Protein AF-A0A7S0N7Y5-F1 (afdb_monomer_lite)

Organism: NCBI:txid233186

Foldseek 3Di:
DVVVLVVLLVLEDLVLDDDDQPPLVPLALDDDCPVVVVSLCVQCVVVVVDCPDPDPNSHVSNHSSNNSVSSNVVNNVSSVVSVVVVVVVVVVVPDDPDDPPPPPPPPDDD

InterPro domains:
  IPR000905 Gcp-like domain [PF00814] (1-87)
  IPR000905 Gcp-like domain [PTHR11735] (1-88)

Structure (mmCIF, N/CA/C/O backbone):
data_AF-A0A7S0N7Y5-F1
#
_entry.id   AF-A0A7S0N7Y5-F1
#
loop_
_atom_site.group_PDB
_atom_site.id
_atom_site.type_symbol
_atom_site.label_atom_id
_atom_site.label_alt_id
_atom_site.label_comp_id
_atom_site.label_asym_id
_atom_site.label_entity_id
_atom_site.label_seq_id
_atom_site.pdbx_PDB_ins_code
_atom_site.Cartn_x
_atom_site.Cartn_y
_atom_site.Cartn_z
_atom_site.occupancy
_atom_site.B_iso_or_equiv
_atom_site.auth_seq_id
_atom_site.auth_comp_id
_atom_site.auth_asym_id
_atom_site.auth_atom_id
_atom_site.pdbx_PDB_model_num
ATOM 1 N N . GLY A 1 1 ? -4.761 4.282 -14.747 1.00 82.56 1 GLY A N 1
ATOM 2 C CA . GLY A 1 1 ? -5.935 4.259 -13.840 1.00 82.56 1 GLY A CA 1
ATOM 3 C C . GLY A 1 1 ? -6.032 2.915 -13.135 1.00 82.56 1 GLY A C 1
ATOM 4 O O . GLY A 1 1 ? -5.195 2.068 -13.415 1.00 82.56 1 GLY A O 1
ATOM 5 N N . GLY A 1 2 ? -7.019 2.713 -12.251 1.00 91.44 2 GLY A N 1
ATOM 6 C CA . GLY A 1 2 ? -7.138 1.516 -11.393 1.00 91.44 2 GLY A CA 1
ATOM 7 C C . GLY A 1 2 ? -6.974 0.169 -12.118 1.00 91.44 2 GLY A C 1
ATOM 8 O O . GLY A 1 2 ? -6.032 -0.548 -11.796 1.00 91.44 2 GLY A O 1
ATOM 9 N N . PRO A 1 3 ? -7.778 -0.138 -13.156 1.00 96.25 3 PRO A N 1
ATOM 10 C CA . PRO A 1 3 ? -7.672 -1.411 -13.879 1.00 96.25 3 PRO A CA 1
ATOM 11 C C . PRO A 1 3 ? -6.312 -1.639 -14.554 1.00 96.25 3 PRO A C 1
ATOM 13 O O . PRO A 1 3 ? -5.772 -2.738 -14.523 1.00 96.25 3 PRO A O 1
ATOM 16 N N . ALA A 1 4 ? -5.721 -0.589 -15.134 1.00 92.62 4 ALA A N 1
ATOM 17 C CA . ALA A 1 4 ? -4.403 -0.679 -15.766 1.00 92.62 4 ALA A CA 1
ATOM 18 C C . ALA A 1 4 ? -3.282 -0.916 -14.739 1.00 92.62 4 ALA A C 1
ATOM 20 O O . ALA A 1 4 ? -2.352 -1.672 -15.003 1.00 92.62 4 ALA A O 1
ATOM 21 N N . LEU A 1 5 ? -3.385 -0.288 -13.562 1.00 93.12 5 LEU A N 1
ATOM 22 C CA . LEU A 1 5 ? -2.449 -0.501 -12.460 1.00 93.12 5 LEU A CA 1
ATOM 23 C C . LEU A 1 5 ? -2.545 -1.938 -11.939 1.00 93.12 5 LEU A C 1
ATOM 25 O O . LEU A 1 5 ? -1.518 -2.575 -11.748 1.00 93.12 5 LEU A O 1
ATOM 29 N N . GLU A 1 6 ? -3.761 -2.453 -11.758 1.00 96.50 6 GLU A N 1
ATOM 30 C CA . GLU A 1 6 ? -3.990 -3.830 -11.316 1.00 96.50 6 GLU A CA 1
ATOM 31 C C . GLU A 1 6 ? -3.462 -4.851 -12.334 1.00 96.50 6 GLU A C 1
ATOM 33 O O . GLU A 1 6 ? -2.792 -5.815 -11.965 1.00 96.50 6 GLU A O 1
ATOM 38 N N . ALA A 1 7 ? -3.715 -4.633 -13.627 1.00 96.50 7 ALA A N 1
ATOM 39 C CA . ALA A 1 7 ? -3.198 -5.498 -14.685 1.00 96.50 7 ALA A CA 1
ATOM 40 C C . ALA A 1 7 ? -1.661 -5.556 -14.686 1.00 96.50 7 ALA A C 1
ATOM 42 O O . ALA A 1 7 ? -1.085 -6.621 -14.906 1.00 96.50 7 ALA A O 1
ATOM 43 N N . LEU A 1 8 ? -1.001 -4.427 -14.412 1.00 94.38 8 LEU A N 1
ATOM 44 C CA . LEU A 1 8 ? 0.452 -4.350 -14.282 1.00 94.38 8 LEU A CA 1
ATOM 45 C C . LEU A 1 8 ? 0.946 -5.015 -12.984 1.00 94.38 8 LEU A C 1
ATOM 47 O O . LEU A 1 8 ? 1.882 -5.807 -13.019 1.00 94.38 8 LEU A O 1
ATOM 51 N N . ALA A 1 9 ? 0.272 -4.764 -11.861 1.00 96.25 9 ALA A N 1
ATOM 52 C CA . ALA A 1 9 ? 0.579 -5.344 -10.555 1.00 96.25 9 ALA A CA 1
ATOM 53 C C . ALA A 1 9 ? 0.538 -6.880 -10.553 1.00 96.25 9 ALA A C 1
ATOM 55 O O . ALA A 1 9 ? 1.351 -7.513 -9.888 1.00 96.25 9 ALA A O 1
ATOM 56 N N . ARG A 1 10 ? -0.359 -7.498 -11.334 1.00 97.12 10 ARG A N 1
ATOM 57 C CA . ARG A 1 10 ? -0.436 -8.966 -11.480 1.00 97.12 10 ARG A CA 1
ATOM 58 C C . ARG A 1 10 ? 0.845 -9.603 -12.021 1.00 97.12 10 ARG A C 1
ATOM 60 O O . ARG A 1 10 ? 1.026 -10.804 -11.854 1.00 97.12 10 ARG A O 1
ATOM 67 N N . LYS A 1 11 ? 1.702 -8.825 -12.684 1.00 96.25 11 LYS A N 1
ATOM 68 C CA . LYS A 1 11 ? 2.977 -9.286 -13.244 1.00 96.25 11 LYS A CA 1
ATOM 69 C C . LYS A 1 11 ? 4.167 -9.058 -12.305 1.00 96.25 11 LYS A C 1
ATOM 71 O O . LYS A 1 11 ? 5.264 -9.491 -12.634 1.00 96.25 11 LYS A O 1
ATOM 76 N N . GLY A 1 12 ? 3.970 -8.344 -11.196 1.00 95.69 12 GLY A N 1
ATOM 77 C CA . GLY A 1 12 ? 5.040 -7.910 -10.301 1.00 95.69 12 GLY A CA 1
ATOM 78 C C . GLY A 1 12 ? 5.067 -8.653 -8.973 1.00 95.69 12 GLY A C 1
ATOM 79 O O . GLY A 1 12 ? 4.127 -9.349 -8.586 1.00 95.69 12 GLY A O 1
ATOM 80 N N . ASN A 1 13 ? 6.151 -8.451 -8.239 1.00 96.81 13 ASN A N 1
ATOM 81 C CA . ASN A 1 13 ? 6.326 -8.910 -6.877 1.00 96.81 13 ASN A CA 1
ATOM 82 C C . ASN A 1 13 ? 5.737 -7.880 -5.885 1.00 96.81 13 ASN A C 1
ATOM 84 O O . ASN A 1 13 ? 6.246 -6.758 -5.796 1.00 96.81 13 ASN A O 1
ATOM 88 N N . PRO A 1 14 ? 4.716 -8.236 -5.079 1.00 96.94 14 PRO A N 1
ATOM 89 C CA . PRO A 1 14 ? 4.126 -7.336 -4.080 1.00 96.94 14 PRO A CA 1
ATOM 90 C C . PRO A 1 14 ? 5.070 -6.965 -2.921 1.00 96.94 14 PRO A C 1
ATOM 92 O O . PRO A 1 14 ? 4.709 -6.126 -2.088 1.00 96.94 14 PRO A O 1
ATOM 95 N N . ASP A 1 15 ? 6.244 -7.596 -2.849 1.00 95.69 15 ASP A N 1
ATOM 96 C CA . ASP A 1 15 ? 7.331 -7.303 -1.915 1.00 95.69 15 ASP A CA 1
ATOM 97 C C . ASP A 1 15 ? 8.575 -6.694 -2.584 1.00 95.69 15 ASP A C 1
ATOM 99 O O . ASP A 1 15 ? 9.569 -6.456 -1.889 1.00 95.69 15 ASP A O 1
ATOM 103 N N . GLY A 1 16 ? 8.525 -6.427 -3.896 1.00 93.06 16 GLY A N 1
ATOM 104 C CA . GLY A 1 16 ? 9.656 -5.931 -4.687 1.00 93.06 16 GLY A CA 1
ATOM 105 C C . GLY A 1 16 ? 10.099 -4.514 -4.312 1.00 93.06 16 GLY A C 1
ATOM 106 O O . GLY A 1 16 ? 11.290 -4.213 -4.339 1.00 93.06 16 GLY A O 1
ATOM 107 N N . VAL A 1 17 ? 9.169 -3.657 -3.874 1.00 93.94 17 VAL A N 1
ATOM 108 C CA . VAL A 1 17 ? 9.471 -2.310 -3.371 1.00 93.94 17 VAL A CA 1
ATOM 109 C C . VAL A 1 17 ? 8.856 -2.117 -1.992 1.00 93.94 17 VAL A C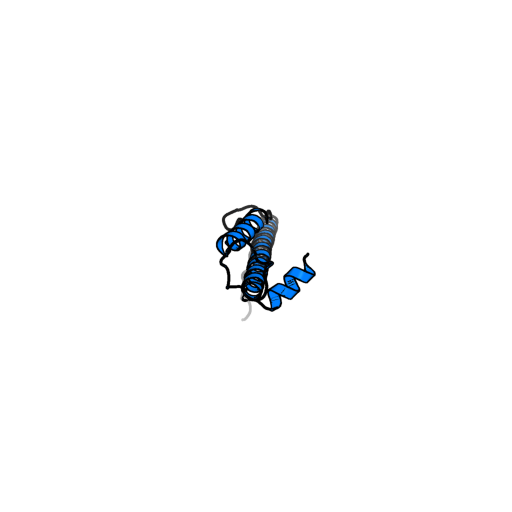 1
ATOM 111 O O . VAL A 1 17 ? 7.668 -2.336 -1.764 1.00 93.94 17 VAL A O 1
ATOM 114 N N . LYS A 1 18 ? 9.665 -1.681 -1.026 1.00 93.88 18 LYS A N 1
ATOM 115 C CA . LYS A 1 18 ? 9.198 -1.506 0.351 1.00 93.88 18 LYS A CA 1
ATOM 116 C C . LYS A 1 18 ? 8.547 -0.137 0.531 1.00 93.88 18 LYS A C 1
ATOM 118 O O . LYS A 1 18 ? 9.221 0.887 0.583 1.00 93.88 18 LYS A O 1
ATOM 123 N N . PHE A 1 19 ? 7.227 -0.140 0.696 1.00 93.88 19 PHE A N 1
ATOM 124 C CA . PHE A 1 19 ? 6.458 1.024 1.135 1.00 93.88 19 PHE A CA 1
ATOM 125 C C . PHE A 1 19 ? 5.989 0.855 2.585 1.00 93.88 19 PHE A C 1
ATOM 127 O O . PHE A 1 19 ? 5.645 -0.242 3.024 1.00 93.88 19 PHE A O 1
ATOM 134 N N . GLY A 1 20 ? 5.959 1.956 3.337 1.00 88.75 20 GLY A N 1
ATOM 135 C CA . GLY A 1 20 ? 5.386 1.979 4.682 1.00 88.75 20 GLY A CA 1
ATOM 136 C C . GLY A 1 20 ? 3.858 2.043 4.641 1.00 88.75 20 GLY A C 1
ATOM 137 O O . GLY A 1 20 ? 3.294 2.791 3.843 1.00 88.75 20 GLY A O 1
ATOM 138 N N . VAL A 1 21 ? 3.187 1.299 5.527 1.00 85.31 21 VAL A N 1
ATOM 139 C CA . VAL A 1 21 ? 1.729 1.400 5.711 1.00 85.31 21 VAL A CA 1
ATOM 140 C C . VAL A 1 21 ? 1.409 2.722 6.428 1.00 85.31 21 VAL A C 1
ATOM 142 O O . VAL A 1 21 ? 1.884 2.923 7.552 1.00 85.31 21 VAL A O 1
ATOM 145 N N . PRO A 1 22 ? 0.641 3.643 5.814 1.00 81.88 22 PRO A N 1
ATOM 146 C CA . PRO A 1 22 ? 0.321 4.932 6.419 1.00 81.88 22 PRO A CA 1
ATOM 147 C C . PRO A 1 22 ? -0.443 4.798 7.742 1.00 81.88 22 PRO A C 1
ATOM 149 O O . PRO A 1 22 ? -1.216 3.874 7.946 1.00 81.88 22 PRO A O 1
ATOM 152 N N . MET A 1 23 ? -0.274 5.773 8.639 1.00 81.88 23 MET A N 1
ATOM 153 C CA . MET A 1 23 ? -1.137 5.974 9.819 1.00 81.88 23 MET A CA 1
ATOM 154 C C . MET A 1 23 ? -1.237 4.812 10.828 1.00 81.88 23 MET A C 1
ATOM 156 O O . MET A 1 23 ? -2.068 4.886 11.730 1.00 81.88 23 MET A O 1
ATOM 160 N N . ARG A 1 24 ? -0.369 3.796 10.758 1.00 76.81 24 ARG A N 1
ATOM 161 C CA . ARG A 1 24 ? -0.436 2.588 11.605 1.00 76.81 24 ARG A CA 1
ATOM 162 C C . ARG A 1 24 ? -0.491 2.862 13.117 1.00 76.81 24 ARG A C 1
ATOM 164 O O . ARG A 1 24 ? -1.128 2.131 13.863 1.00 76.81 24 ARG A O 1
ATOM 171 N N . SER A 1 25 ? 0.129 3.949 13.581 1.00 80.56 25 SER A N 1
ATOM 172 C CA . SER A 1 25 ? 0.141 4.331 15.004 1.00 80.56 25 SER A CA 1
ATOM 173 C C . SER A 1 25 ? -1.034 5.228 15.429 1.00 80.56 25 SER A C 1
ATOM 175 O O . SER A 1 25 ? -1.100 5.654 16.582 1.00 80.56 25 SER A O 1
ATOM 177 N N . ARG A 1 26 ? -1.951 5.584 14.517 1.00 84.75 26 ARG A N 1
ATOM 178 C CA . ARG A 1 26 ? -3.042 6.536 14.786 1.00 84.75 26 ARG A CA 1
ATOM 179 C C . ARG A 1 26 ? -4.255 5.839 15.397 1.00 84.75 26 ARG A C 1
ATOM 181 O O . ARG A 1 26 ? -4.681 4.782 14.932 1.00 84.75 26 ARG A O 1
ATOM 188 N N . LYS A 1 27 ? -4.842 6.480 16.415 1.00 84.69 27 LYS A N 1
ATOM 189 C CA . LYS A 1 27 ? -6.025 5.979 17.135 1.00 84.69 27 LYS A CA 1
ATOM 190 C C . LYS A 1 27 ? -7.368 6.291 16.451 1.00 84.69 27 LYS A C 1
ATOM 192 O O . LYS A 1 27 ? -8.384 5.712 16.811 1.00 84.69 27 LYS A O 1
ATOM 197 N N . ASP A 1 28 ? -7.378 7.197 15.482 1.00 90.06 28 ASP A N 1
ATOM 198 C CA . ASP A 1 28 ? -8.550 7.477 14.639 1.00 90.06 28 ASP A CA 1
ATOM 199 C C . ASP A 1 28 ? -8.794 6.339 13.622 1.00 90.06 28 ASP A C 1
ATOM 201 O O . ASP A 1 28 ? -8.004 5.401 13.589 1.00 90.06 28 ASP A O 1
ATOM 205 N N . CYS A 1 29 ? -9.852 6.411 12.798 1.00 91.00 29 CYS A N 1
ATOM 206 C CA . CYS A 1 29 ? -10.140 5.470 11.688 1.00 91.00 29 CYS A CA 1
ATOM 207 C C . CYS A 1 29 ? -9.940 6.087 10.289 1.00 91.00 29 CYS A C 1
ATOM 209 O O . CYS A 1 29 ? -10.260 5.472 9.277 1.00 91.00 29 CYS A O 1
ATOM 211 N N . ASN A 1 30 ? -9.368 7.290 10.217 1.00 92.88 30 ASN A N 1
ATOM 212 C CA . ASN A 1 30 ? -9.142 8.032 8.978 1.00 92.88 30 ASN A CA 1
ATOM 213 C C . ASN A 1 30 ? -8.287 7.261 7.958 1.00 92.88 30 ASN A C 1
ATOM 215 O O . ASN A 1 30 ? -7.382 6.511 8.337 1.00 92.88 30 ASN A O 1
ATOM 219 N N . LEU A 1 31 ? -8.553 7.496 6.671 1.00 93.00 31 LEU A N 1
ATOM 220 C CA . LEU A 1 31 ? -7.779 6.979 5.541 1.00 93.00 31 LEU A CA 1
ATOM 221 C C . LEU A 1 31 ? -6.807 8.050 5.016 1.00 93.00 31 LEU A C 1
ATOM 223 O O . LEU A 1 31 ? -7.143 9.231 4.996 1.00 93.00 31 LEU A O 1
ATOM 227 N N . SER A 1 32 ? -5.624 7.649 4.536 1.00 92.06 32 SER A N 1
ATOM 228 C CA . SER A 1 32 ? -4.701 8.553 3.840 1.00 92.06 32 SER A CA 1
ATOM 229 C C . SER A 1 32 ? -3.841 7.809 2.826 1.00 92.06 32 SER A C 1
ATOM 231 O O . SER A 1 32 ? -3.193 6.819 3.151 1.00 92.06 32 SER A O 1
ATOM 233 N N . PHE A 1 33 ? -3.795 8.338 1.601 1.00 91.94 33 PHE A N 1
ATOM 234 C CA . PHE A 1 33 ? -3.009 7.784 0.492 1.00 91.94 33 PHE A CA 1
ATOM 235 C C . PHE A 1 33 ? -1.979 8.774 -0.069 1.00 91.94 33 PHE A C 1
ATOM 237 O O . PHE A 1 33 ? -1.177 8.406 -0.924 1.00 91.94 33 PHE A O 1
ATOM 244 N N . ALA A 1 34 ? -1.976 10.032 0.388 1.00 91.19 34 ALA A N 1
ATOM 245 C CA . ALA A 1 34 ? -1.088 11.067 -0.146 1.00 91.19 34 ALA A CA 1
ATOM 246 C C . ALA A 1 34 ? 0.394 10.726 0.085 1.00 91.19 34 ALA A C 1
ATOM 248 O O . ALA A 1 34 ? 1.189 10.785 -0.848 1.00 91.19 34 ALA A O 1
ATOM 249 N N . GLY A 1 35 ? 0.745 10.273 1.295 1.00 90.44 35 GLY A N 1
ATOM 250 C CA . GLY A 1 35 ? 2.108 9.830 1.605 1.00 90.44 35 GLY A CA 1
ATOM 251 C C . GLY A 1 35 ? 2.553 8.635 0.757 1.00 90.44 35 GLY A C 1
ATOM 252 O O . GLY A 1 35 ? 3.695 8.594 0.307 1.00 90.44 35 GLY A O 1
ATOM 253 N N . LEU A 1 36 ? 1.635 7.708 0.461 1.00 92.81 36 LEU A N 1
ATOM 254 C CA . LEU A 1 36 ? 1.917 6.546 -0.382 1.00 92.81 36 LEU A CA 1
ATOM 255 C C . LEU A 1 36 ? 2.176 6.952 -1.844 1.00 92.81 36 LEU A C 1
ATOM 257 O O . LEU A 1 36 ? 3.111 6.446 -2.455 1.00 92.81 36 LEU A O 1
ATOM 261 N N . LYS A 1 37 ? 1.427 7.925 -2.387 1.00 91.81 37 LYS A N 1
ATOM 262 C CA . LYS A 1 37 ? 1.697 8.494 -3.724 1.00 91.81 37 LYS A CA 1
ATOM 263 C C . LYS A 1 37 ? 3.087 9.131 -3.800 1.00 91.81 37 LYS A C 1
ATOM 265 O O . LYS A 1 37 ? 3.807 8.917 -4.773 1.00 91.81 37 LYS A O 1
ATOM 270 N N . THR A 1 38 ? 3.474 9.884 -2.771 1.00 92.88 38 THR A N 1
ATOM 271 C CA . THR A 1 38 ? 4.815 10.477 -2.688 1.00 92.88 38 THR A CA 1
ATOM 272 C C . THR A 1 38 ? 5.895 9.399 -2.624 1.00 92.88 38 THR A C 1
ATOM 274 O O . THR A 1 38 ? 6.875 9.492 -3.356 1.00 92.88 38 THR A O 1
ATOM 277 N N . ALA A 1 39 ? 5.701 8.351 -1.819 1.00 92.94 39 ALA A N 1
ATOM 278 C CA . ALA A 1 39 ? 6.646 7.239 -1.715 1.00 92.94 39 ALA A CA 1
ATOM 279 C C . ALA A 1 39 ? 6.837 6.507 -3.054 1.00 92.94 39 ALA A C 1
ATOM 281 O O . ALA A 1 39 ? 7.971 6.243 -3.446 1.00 92.94 39 ALA A O 1
ATOM 282 N N . VAL A 1 40 ? 5.751 6.258 -3.797 1.00 92.75 40 VAL A N 1
ATOM 283 C CA . VAL A 1 40 ? 5.818 5.692 -5.155 1.00 92.75 40 VAL A CA 1
ATOM 284 C C . VAL A 1 40 ? 6.626 6.595 -6.082 1.00 92.75 40 VAL A C 1
ATOM 286 O O . VAL A 1 40 ? 7.532 6.123 -6.761 1.00 92.75 40 VAL A O 1
ATOM 289 N N . ARG A 1 41 ? 6.351 7.906 -6.087 1.00 91.25 41 ARG A N 1
ATOM 290 C CA . ARG A 1 41 ? 7.103 8.855 -6.919 1.00 91.25 41 ARG A CA 1
ATOM 291 C C . ARG A 1 41 ? 8.596 8.852 -6.585 1.00 91.25 41 ARG A C 1
ATOM 293 O O . ARG A 1 41 ? 9.411 8.890 -7.498 1.00 91.25 41 ARG A O 1
ATOM 300 N N . LEU A 1 42 ? 8.957 8.793 -5.305 1.00 91.31 42 LEU A N 1
ATOM 301 C CA . LEU A 1 42 ? 10.356 8.717 -4.884 1.00 91.31 42 LEU A CA 1
ATOM 302 C C . LEU A 1 42 ? 11.023 7.412 -5.335 1.00 91.31 42 LEU A C 1
ATOM 304 O O . LEU A 1 42 ? 12.141 7.472 -5.835 1.00 91.31 42 LEU A O 1
ATOM 308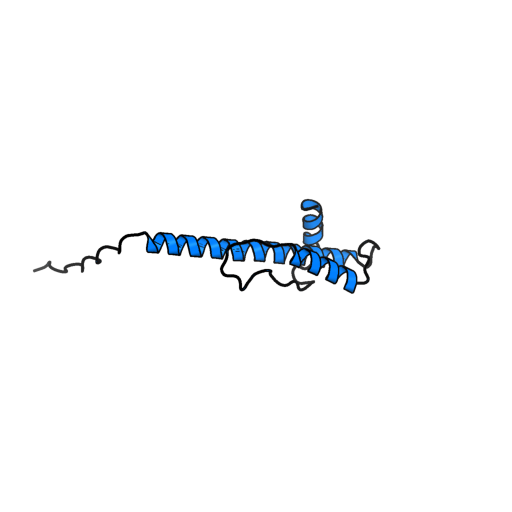 N N . ALA A 1 43 ? 10.336 6.271 -5.233 1.00 90.44 43 ALA A N 1
ATOM 309 C CA . ALA A 1 43 ? 10.851 4.991 -5.726 1.00 90.44 43 ALA A CA 1
ATOM 310 C C . ALA A 1 43 ? 11.126 5.024 -7.241 1.00 90.44 43 ALA A C 1
ATOM 312 O O . ALA A 1 43 ? 12.159 4.541 -7.693 1.00 90.44 43 ALA A O 1
ATOM 313 N N . ILE A 1 44 ? 10.246 5.668 -8.017 1.00 89.69 44 ILE A N 1
ATOM 314 C CA . ILE A 1 44 ? 10.438 5.875 -9.462 1.00 89.69 44 ILE A CA 1
ATOM 315 C C . ILE A 1 44 ? 11.678 6.733 -9.741 1.00 89.69 44 ILE A C 1
ATOM 317 O O . ILE A 1 44 ? 12.503 6.386 -10.583 1.00 89.69 44 ILE A O 1
ATOM 321 N N . LEU A 1 45 ? 11.829 7.851 -9.026 1.00 88.25 45 LEU A N 1
ATOM 322 C CA . LEU A 1 45 ? 12.969 8.753 -9.203 1.00 88.25 45 LEU A CA 1
ATOM 323 C C . LEU A 1 45 ? 14.299 8.082 -8.836 1.00 88.25 45 LEU A C 1
ATOM 325 O O . LEU A 1 45 ? 15.280 8.245 -9.556 1.00 88.25 45 LEU A O 1
ATOM 329 N N . GLN A 1 46 ? 14.324 7.295 -7.759 1.00 86.31 46 GLN A N 1
ATOM 330 C CA . GLN A 1 46 ? 15.507 6.539 -7.332 1.00 86.31 46 GLN A CA 1
ATOM 331 C C . GLN A 1 46 ? 15.943 5.490 -8.358 1.00 86.31 46 GLN A C 1
ATOM 333 O O . GLN A 1 46 ? 17.127 5.188 -8.456 1.00 86.31 46 GLN A O 1
ATOM 338 N N . ALA A 1 47 ? 15.007 4.975 -9.151 1.00 82.44 47 ALA A N 1
ATOM 339 C CA . ALA A 1 47 ? 15.279 4.001 -10.196 1.00 82.44 47 ALA A CA 1
ATOM 340 C C . ALA A 1 47 ? 15.709 4.606 -11.544 1.00 82.44 47 ALA A C 1
ATOM 342 O O . ALA A 1 47 ? 15.697 3.918 -12.562 1.00 82.44 47 ALA A O 1
ATOM 343 N N . GLY A 1 48 ? 16.076 5.890 -11.574 1.00 79.31 48 GLY A N 1
ATOM 344 C CA . GLY A 1 48 ? 16.506 6.570 -12.799 1.00 79.31 48 GLY A CA 1
ATOM 345 C C . GLY A 1 48 ? 15.416 7.404 -13.470 1.00 79.31 48 GLY A C 1
ATOM 346 O O . GLY A 1 48 ? 15.597 7.844 -14.599 1.00 79.31 48 GLY A O 1
ATOM 347 N N . GLY A 1 49 ? 14.297 7.656 -12.782 1.00 67.19 49 GLY A N 1
ATOM 348 C CA . GLY A 1 49 ? 13.331 8.701 -13.134 1.00 67.19 49 GLY A CA 1
ATOM 349 C C . GLY A 1 49 ? 12.398 8.395 -14.299 1.00 67.19 49 GLY A C 1
ATOM 350 O O . GLY A 1 49 ? 11.352 9.038 -14.385 1.00 67.19 49 GLY A O 1
ATOM 351 N N . ASP A 1 50 ? 12.718 7.405 -15.132 1.00 66.06 50 ASP A N 1
ATOM 352 C CA . ASP A 1 50 ? 11.955 7.117 -16.340 1.00 66.06 50 ASP A CA 1
ATOM 353 C C . ASP A 1 50 ? 11.546 5.642 -16.435 1.00 66.06 50 ASP A C 1
ATOM 355 O O . ASP A 1 50 ? 12.289 4.778 -16.899 1.00 66.06 50 ASP A O 1
ATOM 359 N N . LEU A 1 51 ? 10.323 5.334 -15.993 1.00 64.88 51 LEU A N 1
ATOM 360 C CA . LEU A 1 51 ? 9.719 4.009 -16.193 1.00 64.88 51 LEU A CA 1
ATOM 361 C C . LEU A 1 51 ? 9.189 3.809 -17.623 1.00 64.88 51 LEU A C 1
ATOM 363 O O . LEU A 1 51 ? 8.725 2.720 -17.952 1.00 64.88 51 LEU A O 1
ATOM 367 N N . VAL A 1 52 ? 9.217 4.853 -18.459 1.00 59.16 52 VAL A N 1
ATOM 368 C CA . VAL A 1 52 ? 8.590 4.870 -19.790 1.00 59.16 52 VAL A CA 1
ATOM 369 C C . VAL A 1 52 ? 9.528 4.339 -20.880 1.00 59.16 52 VAL A C 1
ATOM 371 O O . VAL A 1 52 ? 9.097 4.155 -22.012 1.00 59.16 52 VAL A O 1
ATOM 374 N N . SER A 1 53 ? 10.789 4.036 -20.553 1.00 54.62 53 SER A N 1
ATOM 375 C CA . SER A 1 53 ? 11.760 3.449 -21.485 1.00 54.62 53 SER A CA 1
ATOM 376 C C . SER A 1 53 ? 11.763 1.905 -21.405 1.00 54.62 53 SER A C 1
ATOM 378 O O . SER A 1 53 ? 12.381 1.346 -20.494 1.00 54.62 53 SER A O 1
ATOM 380 N N . PRO A 1 54 ? 11.081 1.174 -22.313 1.00 57.66 54 PRO A N 1
ATOM 381 C CA . PRO A 1 54 ? 11.176 -0.287 -22.399 1.00 57.66 54 PRO A CA 1
ATOM 382 C C . PRO A 1 54 ? 12.516 -0.750 -23.012 1.00 57.66 54 PRO A C 1
ATOM 384 O O . PRO A 1 54 ? 13.099 -0.008 -23.805 1.00 57.66 54 PRO A O 1
ATOM 387 N N . PRO A 1 55 ? 13.010 -1.974 -22.700 1.00 51.75 55 PRO A N 1
ATOM 388 C CA . PRO A 1 55 ? 12.399 -3.024 -21.869 1.0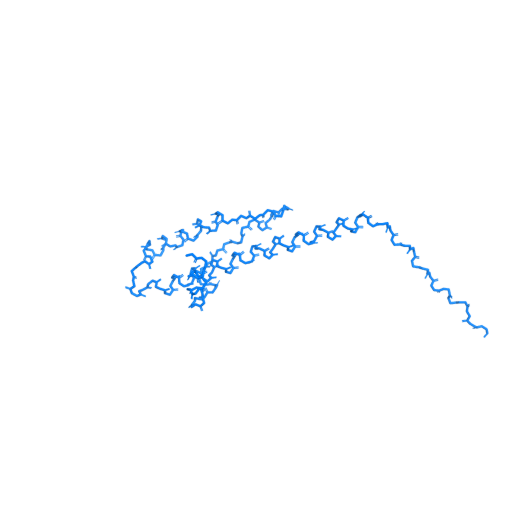0 51.75 55 PRO A CA 1
ATOM 389 C C . PRO A 1 55 ? 12.935 -3.108 -20.424 1.00 51.75 55 PRO A C 1
ATOM 391 O O . PRO A 1 55 ? 12.428 -3.901 -19.635 1.00 51.75 55 PRO A O 1
ATOM 394 N N . ALA A 1 56 ? 13.939 -2.312 -20.044 1.00 59.94 56 ALA A N 1
ATOM 395 C CA . ALA A 1 56 ? 14.639 -2.478 -18.764 1.00 59.94 56 ALA A CA 1
ATOM 396 C C . ALA A 1 56 ? 13.772 -2.179 -17.521 1.00 59.94 56 ALA A C 1
ATOM 398 O O . ALA A 1 56 ? 14.021 -2.740 -16.457 1.00 59.94 56 ALA A O 1
ATOM 399 N N . ASN A 1 57 ? 12.729 -1.350 -17.657 1.00 75.00 57 ASN A N 1
ATOM 400 C CA . ASN A 1 57 ? 11.977 -0.822 -16.512 1.00 75.00 57 ASN A CA 1
ATOM 401 C C . ASN A 1 57 ? 10.545 -1.367 -16.359 1.00 75.00 57 ASN A C 1
ATOM 403 O O . ASN A 1 57 ? 9.846 -0.966 -15.428 1.00 75.00 57 ASN A O 1
ATOM 407 N N . GLU A 1 58 ? 10.100 -2.308 -17.203 1.00 84.62 58 GLU A N 1
ATOM 408 C CA . GLU A 1 58 ? 8.739 -2.870 -17.101 1.00 84.62 58 GLU A CA 1
ATOM 409 C C . GLU A 1 58 ? 8.576 -3.769 -15.865 1.00 84.62 58 GLU A C 1
ATOM 411 O O . GLU A 1 58 ? 7.576 -3.663 -15.155 1.00 84.62 58 GLU A O 1
ATOM 416 N N . ALA A 1 59 ? 9.582 -4.594 -15.553 1.00 88.88 59 ALA A N 1
ATOM 417 C CA . ALA A 1 59 ? 9.583 -5.432 -14.351 1.00 88.88 59 ALA A CA 1
ATOM 418 C C . ALA A 1 59 ? 9.535 -4.582 -13.072 1.00 88.88 59 ALA A C 1
ATOM 420 O O . ALA A 1 59 ? 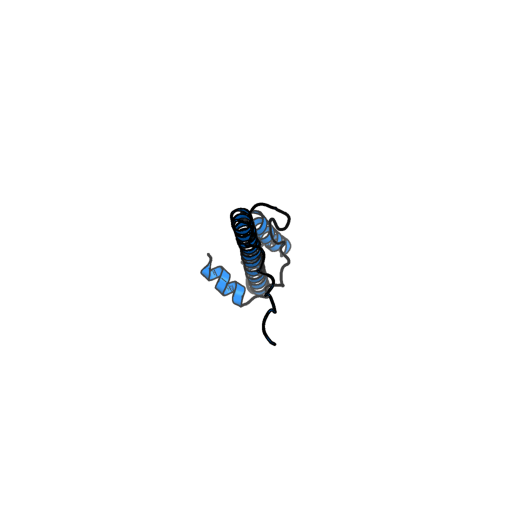8.729 -4.833 -12.179 1.00 88.88 59 ALA A O 1
ATOM 421 N N . LEU A 1 60 ? 10.327 -3.509 -13.020 1.00 90.25 60 LEU A N 1
ATOM 422 C CA . LEU A 1 60 ? 10.302 -2.588 -11.891 1.00 90.25 60 LEU A CA 1
ATOM 423 C C . LEU A 1 60 ? 8.962 -1.845 -11.784 1.00 90.25 60 LEU A C 1
ATOM 425 O O . LEU A 1 60 ? 8.435 -1.676 -10.686 1.00 90.25 60 LEU A O 1
ATOM 429 N N . ALA A 1 61 ? 8.391 -1.405 -12.906 1.00 91.19 61 ALA A N 1
ATOM 430 C CA . ALA A 1 61 ? 7.071 -0.785 -12.911 1.00 91.19 61 ALA A CA 1
ATOM 431 C C . ALA A 1 61 ? 5.992 -1.754 -12.390 1.00 91.19 61 ALA A C 1
ATOM 433 O O . ALA A 1 61 ? 5.109 -1.337 -11.634 1.00 91.19 61 ALA A O 1
ATOM 434 N N . ALA A 1 62 ? 6.090 -3.042 -12.739 1.00 94.12 62 ALA A N 1
ATOM 435 C CA . ALA A 1 62 ? 5.232 -4.098 -12.214 1.00 94.12 62 ALA A CA 1
ATOM 436 C C . ALA A 1 62 ? 5.407 -4.292 -10.702 1.00 94.12 62 ALA A C 1
ATOM 438 O O . ALA A 1 62 ? 4.410 -4.313 -9.979 1.00 94.12 62 ALA A O 1
ATOM 439 N N . ASP A 1 63 ? 6.643 -4.342 -10.204 1.00 95.12 63 ASP A N 1
ATOM 440 C CA . ASP A 1 63 ? 6.941 -4.463 -8.772 1.00 95.12 63 ASP A CA 1
ATOM 441 C C . ASP A 1 63 ? 6.448 -3.253 -7.971 1.00 95.12 63 ASP A C 1
ATOM 443 O O . ASP A 1 63 ? 5.858 -3.411 -6.899 1.00 95.12 63 ASP A O 1
ATOM 447 N N . ILE A 1 64 ? 6.624 -2.037 -8.497 1.00 94.56 64 ILE A N 1
ATOM 448 C CA . ILE A 1 64 ? 6.098 -0.805 -7.894 1.00 94.56 64 ILE A CA 1
ATOM 449 C C . ILE A 1 64 ? 4.569 -0.859 -7.832 1.00 94.56 64 ILE A C 1
ATOM 451 O O . ILE A 1 64 ? 3.994 -0.557 -6.783 1.00 94.56 64 ILE A O 1
ATOM 455 N N . ALA A 1 65 ? 3.902 -1.254 -8.921 1.00 95.19 65 ALA A N 1
ATOM 456 C CA . ALA A 1 65 ? 2.446 -1.375 -8.966 1.00 95.19 65 ALA A CA 1
ATOM 457 C C . ALA A 1 65 ? 1.929 -2.424 -7.967 1.00 95.19 65 ALA A C 1
ATOM 459 O O . ALA A 1 65 ? 1.014 -2.133 -7.191 1.00 95.19 65 ALA A O 1
ATOM 460 N N . ALA A 1 66 ? 2.552 -3.606 -7.934 1.00 97.31 66 ALA A N 1
ATOM 461 C CA . ALA A 1 66 ? 2.211 -4.696 -7.024 1.00 97.31 66 ALA A CA 1
ATOM 462 C C . ALA A 1 66 ? 2.405 -4.295 -5.559 1.00 97.31 66 ALA A C 1
ATOM 464 O O . ALA A 1 66 ? 1.511 -4.471 -4.727 1.00 97.31 66 ALA A O 1
ATOM 465 N N . SER A 1 67 ? 3.548 -3.686 -5.249 1.00 97.00 67 SER A N 1
ATOM 466 C CA . SER A 1 67 ? 3.885 -3.242 -3.898 1.00 97.00 67 SER A CA 1
ATOM 467 C C . SER A 1 67 ? 2.976 -2.104 -3.426 1.00 97.00 67 SER A C 1
ATOM 469 O O . SER A 1 67 ? 2.526 -2.098 -2.278 1.00 97.00 67 SER A O 1
ATOM 471 N N . PHE A 1 68 ? 2.639 -1.159 -4.312 1.00 96.06 68 PHE A N 1
ATOM 472 C CA . PHE A 1 68 ? 1.669 -0.101 -4.026 1.00 96.06 68 PHE A CA 1
ATOM 473 C C . PHE A 1 68 ? 0.291 -0.684 -3.700 1.00 96.06 68 PHE A C 1
ATOM 475 O O . PHE A 1 68 ? -0.298 -0.322 -2.680 1.00 96.06 68 PHE A O 1
ATOM 482 N N . GLN A 1 69 ? -0.212 -1.595 -4.539 1.00 96.81 69 GLN A N 1
ATOM 483 C CA . GLN A 1 69 ? -1.526 -2.206 -4.351 1.00 96.81 69 GLN A CA 1
ATOM 484 C C . GLN A 1 69 ? -1.586 -2.999 -3.038 1.00 96.81 69 GLN A C 1
ATOM 486 O O . GLN A 1 69 ? -2.532 -2.833 -2.269 1.00 96.81 69 GLN A O 1
ATOM 491 N N . ASN A 1 70 ? -0.545 -3.779 -2.735 1.00 97.25 70 ASN A N 1
ATOM 492 C CA . ASN A 1 70 ? -0.410 -4.521 -1.480 1.00 97.25 70 ASN A CA 1
ATOM 493 C C . ASN A 1 70 ? -0.507 -3.595 -0.255 1.00 97.25 70 ASN A C 1
ATOM 495 O O . ASN A 1 70 ? -1.282 -3.842 0.667 1.00 97.25 70 ASN A O 1
ATOM 499 N N . VAL A 1 71 ? 0.241 -2.487 -0.248 1.00 96.69 71 VAL A N 1
ATOM 500 C CA . VAL A 1 71 ? 0.233 -1.541 0.880 1.00 96.69 71 VAL A CA 1
ATOM 501 C C . VAL A 1 71 ? -1.068 -0.743 0.969 1.00 96.69 71 VAL A C 1
ATOM 503 O O . VAL A 1 71 ? -1.542 -0.489 2.076 1.00 96.69 71 VAL A O 1
ATOM 506 N N . ALA A 1 72 ? -1.684 -0.388 -0.159 1.00 95.62 72 ALA A N 1
ATOM 507 C CA . ALA A 1 72 ? -2.985 0.277 -0.173 1.00 95.62 72 ALA A CA 1
ATOM 508 C C . ALA A 1 72 ? -4.091 -0.607 0.434 1.00 95.62 72 ALA A C 1
ATOM 510 O O . ALA A 1 72 ? -4.905 -0.108 1.213 1.00 95.62 72 ALA A O 1
ATOM 511 N N . ILE A 1 73 ? -4.088 -1.909 0.126 1.00 96.00 73 ILE A N 1
ATOM 512 C CA . ILE A 1 73 ? -5.030 -2.884 0.696 1.00 96.00 73 ILE A CA 1
ATOM 513 C C . ILE A 1 73 ? -4.762 -3.075 2.190 1.00 96.00 73 ILE A C 1
ATOM 515 O O . ILE A 1 73 ? -5.683 -2.923 2.986 1.00 96.00 73 ILE A O 1
ATOM 519 N N . LYS A 1 74 ? -3.502 -3.288 2.594 1.00 95.44 74 LYS A N 1
ATOM 520 C CA . LYS A 1 74 ? -3.124 -3.413 4.015 1.00 95.44 74 LYS A CA 1
ATOM 521 C C . LYS A 1 74 ? -3.535 -2.200 4.843 1.00 95.44 74 LYS A C 1
ATOM 523 O O . LYS A 1 74 ? -3.972 -2.345 5.980 1.00 95.44 74 LYS A O 1
ATOM 528 N N . HIS A 1 75 ? -3.398 -0.998 4.278 1.00 95.19 75 HIS A N 1
ATOM 529 C CA . HIS A 1 75 ? -3.893 0.220 4.914 1.00 95.19 75 HIS A CA 1
ATOM 530 C C . HIS A 1 75 ? -5.405 0.134 5.127 1.00 95.19 75 HIS A C 1
ATOM 532 O O . HIS A 1 75 ? -5.872 0.319 6.242 1.00 95.19 75 HIS A O 1
ATOM 538 N N . LEU A 1 76 ? -6.178 -0.202 4.094 1.00 95.56 76 LEU A N 1
ATOM 539 C CA . LEU A 1 76 ? -7.630 -0.332 4.220 1.00 95.56 76 LEU A CA 1
ATOM 540 C C . LEU A 1 76 ? -8.038 -1.377 5.274 1.00 95.56 76 LEU A C 1
ATOM 542 O O . LEU A 1 76 ? -8.887 -1.088 6.115 1.00 95.56 76 LEU A O 1
ATOM 546 N N . GLU A 1 77 ? -7.408 -2.551 5.264 1.00 95.88 77 GLU A N 1
ATOM 547 C CA . GLU A 1 77 ? -7.646 -3.626 6.233 1.00 95.88 77 GLU A CA 1
ATOM 548 C C . GLU A 1 77 ? -7.394 -3.168 7.674 1.00 95.88 77 GLU A C 1
ATOM 550 O O . GLU A 1 77 ? -8.261 -3.340 8.531 1.00 95.88 77 GLU A O 1
ATOM 555 N N . ASP A 1 78 ? -6.253 -2.523 7.941 1.00 93.69 78 ASP A N 1
ATOM 556 C CA . ASP A 1 78 ? -5.895 -2.013 9.272 1.00 93.69 78 ASP A CA 1
ATOM 557 C C . ASP A 1 78 ? -6.950 -1.027 9.800 1.00 93.69 78 ASP A C 1
ATOM 559 O O . ASP A 1 78 ? -7.417 -1.122 10.941 1.00 93.69 78 ASP A O 1
ATOM 563 N N . ARG A 1 79 ? -7.395 -0.106 8.938 1.00 94.19 79 ARG A N 1
ATOM 564 C CA . ARG A 1 79 ? -8.378 0.919 9.308 1.00 94.19 79 ARG A CA 1
ATOM 565 C C . ARG A 1 79 ? -9.771 0.341 9.526 1.00 94.19 79 ARG A C 1
ATOM 567 O O . ARG A 1 79 ? -10.452 0.753 10.466 1.00 94.19 79 ARG A O 1
ATOM 574 N N . LEU A 1 80 ? -10.174 -0.638 8.719 1.00 95.62 80 LEU A N 1
ATOM 575 C CA . LEU A 1 80 ? -11.446 -1.340 8.888 1.00 95.62 80 LEU A CA 1
ATOM 576 C C . LEU A 1 80 ? -11.460 -2.203 10.154 1.00 95.62 80 LEU A C 1
ATOM 578 O O . LEU A 1 80 ? -12.425 -2.144 10.915 1.00 95.62 80 LEU A O 1
ATOM 582 N N . LEU A 1 81 ? -10.387 -2.948 10.435 1.00 94.56 81 LEU A N 1
ATOM 583 C CA . LEU A 1 81 ? -10.275 -3.755 11.655 1.00 94.56 81 LEU A CA 1
ATOM 584 C C . LEU A 1 81 ? -10.356 -2.889 12.914 1.00 94.56 81 LEU A C 1
ATOM 586 O O . LEU A 1 81 ? -11.043 -3.248 13.877 1.00 94.56 81 LEU A O 1
ATOM 590 N N . ARG A 1 82 ? -9.715 -1.716 12.899 1.00 92.50 82 ARG A N 1
ATOM 591 C CA . ARG A 1 82 ? -9.863 -0.732 13.973 1.00 92.50 82 ARG A CA 1
ATOM 592 C C . ARG A 1 82 ? -11.312 -0.272 14.122 1.00 92.50 82 ARG A C 1
ATOM 594 O O . ARG A 1 82 ? -11.815 -0.273 15.243 1.00 92.50 82 ARG A O 1
ATOM 601 N N . ALA A 1 83 ? -11.969 0.119 13.031 1.00 94.50 83 ALA A N 1
ATOM 602 C CA . ALA A 1 83 ? -13.351 0.592 13.080 1.00 94.50 83 ALA A CA 1
ATOM 603 C C . ALA A 1 83 ? -14.285 -0.468 13.684 1.00 94.50 83 ALA A C 1
ATOM 605 O O . ALA A 1 83 ? -15.027 -0.171 14.616 1.00 94.50 83 ALA A O 1
ATOM 606 N N . VAL A 1 84 ? -14.165 -1.725 13.245 1.00 96.06 84 VAL A N 1
ATOM 607 C CA . VAL A 1 84 ? -14.927 -2.854 13.805 1.00 96.06 84 VAL A CA 1
ATOM 608 C C . VAL A 1 84 ? -14.642 -3.045 15.296 1.00 96.06 84 VAL A C 1
ATOM 610 O O . VAL A 1 84 ? -15.559 -3.309 16.073 1.00 96.06 84 VAL A O 1
ATOM 613 N N . THR A 1 85 ? -13.384 -2.903 15.716 1.00 94.62 85 THR A N 1
ATOM 614 C CA . THR A 1 85 ? -12.990 -3.032 17.126 1.00 94.62 85 THR A CA 1
ATOM 615 C C . THR A 1 85 ? -13.628 -1.946 17.990 1.00 94.62 85 THR A C 1
ATOM 617 O O . THR A 1 85 ? -14.178 -2.266 19.041 1.00 94.62 85 THR A O 1
ATOM 620 N N . LEU A 1 86 ? -13.609 -0.691 17.532 1.00 92.88 86 LEU A N 1
ATOM 621 C CA . LEU A 1 86 ? -14.253 0.424 18.232 1.00 92.88 86 LEU A CA 1
ATOM 622 C C . LEU A 1 86 ? -15.768 0.221 18.321 1.00 92.88 86 LEU A C 1
ATOM 624 O O . LEU A 1 86 ? -16.319 0.288 19.413 1.00 92.88 86 LEU A O 1
ATOM 628 N N . CYS A 1 87 ? -16.428 -0.162 17.223 1.00 94.19 87 CYS A N 1
ATOM 629 C CA . CYS A 1 87 ? -17.862 -0.457 17.250 1.00 94.19 87 CYS A CA 1
ATOM 630 C C . CYS A 1 87 ? -18.211 -1.557 18.263 1.00 94.19 87 CYS A C 1
ATOM 632 O O . CYS A 1 87 ? -19.205 -1.449 18.974 1.00 94.19 87 CYS A O 1
ATOM 634 N N . ARG A 1 88 ? -17.397 -2.616 18.365 1.00 93.56 88 ARG A N 1
ATOM 635 C CA . ARG A 1 88 ? -17.612 -3.679 19.362 1.00 93.56 88 ARG A CA 1
ATOM 636 C C . ARG A 1 88 ? -17.473 -3.172 20.795 1.00 93.56 88 ARG A C 1
ATOM 638 O O . ARG A 1 88 ? -18.236 -3.607 21.651 1.00 93.56 88 ARG A O 1
ATOM 645 N N . GLN A 1 89 ? -16.518 -2.282 21.054 1.00 91.69 89 GLN A N 1
ATOM 646 C CA . GLN A 1 89 ? -16.317 -1.678 22.373 1.00 91.69 89 GLN A CA 1
ATOM 647 C C . GLN A 1 89 ? -17.490 -0.772 22.754 1.00 91.69 89 GLN A C 1
ATOM 649 O O . GLN A 1 89 ? -18.010 -0.902 23.859 1.00 91.69 89 GLN A O 1
ATOM 654 N N . ASP A 1 90 ? -17.959 0.060 21.825 1.00 92.00 90 ASP A N 1
ATOM 655 C CA . ASP A 1 90 ? -19.104 0.951 22.041 1.00 92.00 90 ASP A CA 1
ATOM 656 C C . ASP A 1 90 ? -20.400 0.158 22.281 1.00 92.00 90 ASP A C 1
ATOM 658 O O . ASP A 1 90 ? -21.187 0.471 23.177 1.00 92.00 90 ASP A O 1
ATOM 662 N N . ILE A 1 91 ? -20.609 -0.932 21.534 1.00 91.94 91 ILE A N 1
ATOM 663 C CA . ILE A 1 91 ? -21.745 -1.838 21.753 1.00 91.94 91 ILE A CA 1
ATOM 664 C C . ILE A 1 91 ? -21.641 -2.513 23.126 1.00 91.94 91 ILE A C 1
ATOM 666 O O . ILE A 1 91 ? -22.607 -2.521 23.882 1.00 91.94 91 ILE A O 1
ATOM 670 N N . ALA A 1 92 ? -20.472 -3.047 23.486 1.00 88.69 92 ALA A N 1
ATOM 671 C CA . ALA A 1 92 ? -20.271 -3.685 24.786 1.00 88.69 92 ALA A CA 1
ATOM 672 C C . ALA A 1 92 ? -20.469 -2.709 25.959 1.00 88.69 92 ALA A C 1
ATOM 674 O O . ALA A 1 92 ? -21.002 -3.107 26.989 1.00 88.69 92 ALA A O 1
ATOM 675 N N . ALA A 1 93 ? -20.076 -1.443 25.797 1.00 87.31 93 ALA A N 1
ATOM 676 C CA . ALA A 1 93 ? -20.258 -0.398 26.803 1.00 87.31 93 ALA A CA 1
ATOM 677 C C . ALA A 1 93 ? -21.712 0.094 26.925 1.00 87.31 93 ALA A C 1
ATOM 679 O O . ALA A 1 93 ? -22.089 0.610 27.974 1.00 87.31 93 ALA A O 1
ATOM 680 N N . SER A 1 94 ? -22.521 -0.048 25.871 1.00 85.56 94 SER A N 1
ATOM 681 C CA . SER A 1 94 ? -23.938 0.351 25.867 1.00 85.56 94 SER A CA 1
ATOM 682 C C . SER A 1 94 ? -24.901 -0.767 26.283 1.00 85.56 94 SER A C 1
ATOM 684 O O . SER A 1 94 ? -26.058 -0.488 26.601 1.00 85.56 94 SER A O 1
ATOM 686 N N . LEU A 1 95 ? -24.444 -2.023 26.317 1.00 80.38 95 LEU A N 1
ATOM 687 C CA . LEU A 1 95 ? -25.222 -3.151 26.825 1.00 80.38 95 LEU A CA 1
ATOM 688 C C . LEU A 1 95 ? -25.282 -3.127 28.365 1.00 80.38 95 LEU A C 1
ATOM 690 O O . LEU A 1 95 ? -24.255 -2.923 29.016 1.00 80.38 95 LEU A O 1
ATOM 694 N N . PRO A 1 96 ? -26.454 -3.385 28.979 1.00 78.81 96 PRO A N 1
ATOM 695 C CA . PRO A 1 96 ? -26.522 -3.598 30.418 1.00 78.81 96 PRO A CA 1
ATOM 696 C C . PRO A 1 96 ? -25.664 -4.816 30.806 1.00 78.81 96 PRO A C 1
ATOM 698 O O . PRO A 1 96 ? -25.533 -5.749 30.004 1.00 78.81 96 PRO A O 1
ATOM 701 N N . PRO A 1 97 ? -25.081 -4.838 32.022 1.00 76.06 97 PRO A N 1
ATOM 702 C CA . PRO A 1 97 ? -24.296 -5.978 32.475 1.00 76.06 97 PRO A CA 1
ATOM 703 C C . PRO A 1 97 ? -25.135 -7.249 32.351 1.00 76.06 97 PRO A C 1
ATOM 705 O O . PRO A 1 97 ? -26.308 -7.264 32.735 1.00 76.06 97 PRO A O 1
ATOM 708 N N . ALA A 1 98 ? -24.539 -8.305 31.789 1.00 72.94 98 ALA A N 1
ATOM 709 C CA . ALA A 1 98 ? -25.217 -9.587 31.674 1.00 72.94 98 ALA A CA 1
ATOM 710 C C . ALA A 1 98 ? -25.736 -9.992 33.063 1.00 72.94 98 ALA A C 1
ATOM 712 O O . ALA A 1 98 ? -24.989 -9.860 34.042 1.00 72.94 98 ALA A O 1
ATOM 713 N N . PRO A 1 99 ? -26.993 -10.463 33.177 1.00 76.06 99 PRO A N 1
ATOM 714 C CA . PRO A 1 99 ? -27.499 -10.927 34.456 1.00 76.06 99 PRO A CA 1
ATOM 715 C C . PRO A 1 99 ? -26.541 -11.995 34.998 1.00 76.06 99 PRO A C 1
ATOM 717 O O . PRO A 1 99 ? -25.982 -12.764 34.202 1.00 76.06 99 PRO A O 1
ATOM 720 N N . PRO A 1 100 ? -26.311 -12.041 36.324 1.00 74.69 100 PRO A N 1
ATOM 721 C CA . PRO A 1 100 ? -25.457 -13.061 36.909 1.00 74.69 100 PRO A CA 1
ATOM 722 C C . PRO A 1 100 ? -25.946 -14.413 36.398 1.00 74.69 100 PRO A C 1
ATOM 724 O O . PRO A 1 100 ? -27.136 -14.718 36.501 1.00 74.69 100 PRO A O 1
ATOM 727 N N . ARG A 1 101 ? -25.048 -15.192 35.774 1.00 67.31 101 ARG A N 1
ATOM 728 C CA . ARG A 1 101 ? -25.380 -16.557 35.350 1.00 67.31 101 ARG A CA 1
ATOM 729 C C . ARG A 1 101 ? -25.931 -17.238 36.590 1.00 67.31 101 ARG A C 1
ATOM 731 O O . ARG A 1 101 ? -25.201 -17.344 37.574 1.00 67.31 101 ARG A O 1
ATOM 738 N N . ALA A 1 102 ? -27.210 -17.619 36.559 1.00 59.22 102 ALA A N 1
ATOM 739 C CA . ALA A 1 102 ? -27.810 -18.373 37.642 1.00 59.22 102 ALA A CA 1
ATOM 740 C C . ALA A 1 102 ? -26.864 -19.541 37.911 1.00 59.22 102 ALA A C 1
ATOM 742 O O . ALA A 1 102 ? -26.605 -20.345 37.009 1.00 59.22 102 ALA A O 1
ATOM 743 N N . ALA A 1 103 ? -26.269 -19.567 39.106 1.00 54.81 103 ALA A N 1
ATOM 744 C CA . ALA A 1 103 ? -25.583 -20.749 39.579 1.00 54.81 103 ALA A CA 1
ATOM 745 C C . ALA A 1 103 ? -26.598 -21.872 39.396 1.00 54.81 103 ALA A C 1
ATOM 747 O O . ALA A 1 103 ? -27.692 -21.796 39.956 1.00 54.81 103 ALA A O 1
ATOM 748 N N . ALA A 1 104 ? -26.297 -22.819 38.507 1.00 52.28 104 ALA A N 1
ATOM 749 C CA . ALA A 1 104 ? -27.138 -23.978 38.301 1.00 52.28 104 ALA A CA 1
ATOM 750 C C . ALA A 1 104 ? -27.277 -24.633 39.675 1.00 52.28 104 ALA A C 1
ATOM 752 O O . ALA A 1 104 ? -26.322 -25.212 40.193 1.00 52.28 104 ALA A O 1
ATOM 753 N N . ALA A 1 105 ? -28.430 -24.425 40.309 1.00 48.12 105 ALA A N 1
ATOM 754 C CA . ALA A 1 105 ? -28.757 -25.026 41.578 1.00 48.12 105 ALA A CA 1
ATOM 755 C C . ALA A 1 105 ? -28.904 -26.518 41.297 1.00 48.12 105 ALA A C 1
ATOM 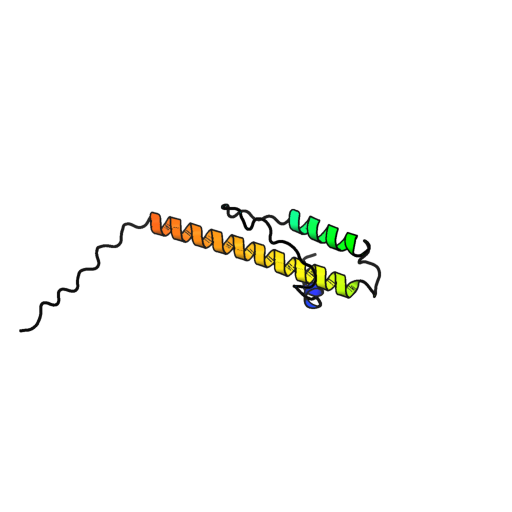757 O O . ALA A 1 105 ? -29.946 -26.985 40.842 1.00 48.12 105 ALA A O 1
ATOM 758 N N . ALA A 1 106 ? -27.814 -27.253 41.504 1.00 49.19 106 ALA A N 1
ATOM 759 C CA . ALA A 1 106 ? -27.826 -28.696 41.630 1.00 49.19 106 ALA A CA 1
ATOM 760 C C . ALA A 1 106 ? -28.554 -29.029 42.942 1.00 49.19 106 ALA A C 1
ATOM 762 O O . ALA A 1 106 ? -27.942 -29.245 43.981 1.00 49.19 106 ALA A O 1
ATOM 763 N N . ALA A 1 107 ? -29.882 -28.973 42.894 1.00 50.59 107 ALA A N 1
ATOM 764 C CA . ALA A 1 107 ? -30.786 -29.392 43.951 1.00 50.59 107 ALA A CA 1
ATOM 765 C C . ALA A 1 107 ? -31.862 -30.288 43.329 1.00 50.59 107 ALA A C 1
ATOM 767 O O . ALA A 1 107 ? -32.975 -29.855 43.056 1.00 50.59 107 ALA A O 1
ATOM 768 N N . ALA A 1 108 ? -31.460 -31.520 43.032 1.00 48.06 108 ALA A N 1
ATOM 769 C CA . ALA A 1 108 ? -32.262 -32.723 42.791 1.00 48.06 108 ALA A CA 1
ATOM 770 C C . ALA A 1 108 ? -31.195 -33.803 42.535 1.00 48.06 108 ALA A C 1
ATOM 772 O O . ALA A 1 108 ? -30.355 -33.609 41.662 1.00 48.06 108 ALA A O 1
ATOM 773 N N . ILE A 1 109 ? -31.049 -34.904 43.264 1.00 49.53 109 ILE A N 1
ATOM 774 C CA . 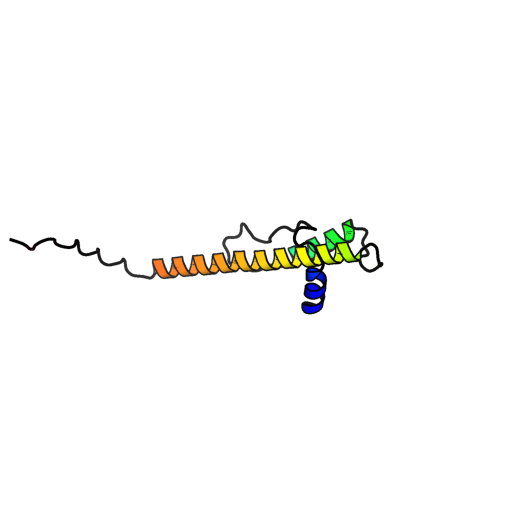ILE A 1 109 ? -31.973 -35.917 43.793 1.00 49.53 109 ILE A CA 1
ATOM 775 C C . ILE A 1 109 ? -31.176 -36.531 44.978 1.00 49.53 109 ILE A C 1
ATOM 777 O O . ILE A 1 109 ? -29.964 -36.693 44.848 1.00 49.53 109 ILE A O 1
ATOM 781 N N . GLY A 1 110 ? -31.705 -36.663 46.196 1.00 44.12 110 GLY A N 1
ATOM 782 C CA . GLY A 1 110 ? -32.725 -37.646 46.569 1.00 44.12 110 GLY A CA 1
ATOM 783 C C . GLY A 1 110 ? -32.026 -38.909 47.056 1.00 44.12 110 GLY A C 1
ATOM 784 O O . GLY A 1 110 ? -31.459 -39.606 46.191 1.00 44.12 110 GLY A O 1
#

pLDDT: mean 85.03, std 14.37, range [44.12, 97.31]

Sequence (110 aa):
GGPALEALARKGNPDGVKFGVPMRSRKDCNLSFAGLKTAVRLAILQAGGDLVSPPANEALAADIAASFQNVAIKHLEDRLLRAVTLCRQDIAASLPPAPPRAAAAAAAIG

Secondary structure (DSSP, 8-state):
-HHHHHHHHTTS-TTSS--PPTTTT-SS-----HHHHHHHHHHHHHTTS-TTSTTTTHHHHHHHHHHHHHHHHHHHHHHHHHHHHHHHHHHHHHSPPPPP----------

Radius of gyration: 24.24 Å; chains: 1; bounding box: 49×49×69 Å